Protein AF-A0A7C6FBE6-F1 (afdb_monomer)

Foldseek 3Di:
DPPDLVVLLVVLLVCLCCLLPVDPVCVVVVHDQPQLVVLVVLLVCVLVVNDDDDDDDPRCPDLVVVVSVVSPCLSVPDPDSSVVLSVLLSVLSSLQSSLDVVPHPPVVSVVVCPPVVNSCCSNHVSSVSVVVSVVSVVVVVVVVVVVVVVVVVVVD

Secondary structure (DSSP, 8-state):
----HHHHHHHHHHHHHIIIIIS-HHHHHSS--HHHHHHHHHHHHHHTT--PPPP-GGGGGSHHHHHHHHHHHHHHH-S-HHHHHHHHHHHHHHHHHHHHHHHS-HHHHHHHHTSHHHHHHHHT-HHHHHHHHHHHHHHHHHHHHHHHHHHHHTT-

pLDDT: mean 86.83, std 9.05, range [46.88, 96.94]

Radius of gyration: 18.69 Å; Cα contacts (8 Å, |Δi|>4): 103; chains: 1; bounding box: 47×42×45 Å

Structure (mmCIF, N/CA/C/O backbone):
data_AF-A0A7C6FBE6-F1
#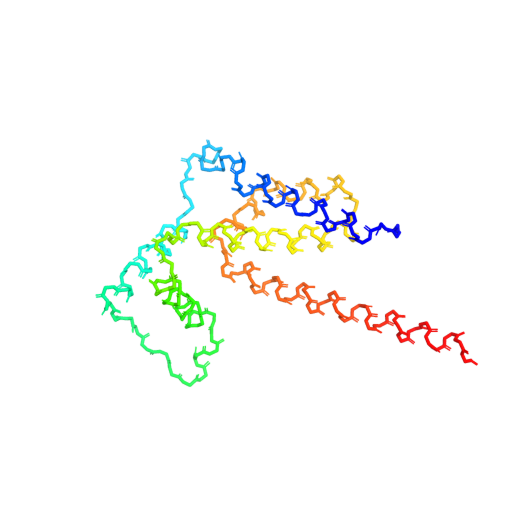
_entry.id   AF-A0A7C6FBE6-F1
#
loop_
_atom_site.group_PDB
_atom_site.id
_atom_site.type_symbol
_atom_site.label_atom_id
_atom_site.label_alt_id
_atom_site.label_comp_id
_atom_site.label_asym_id
_atom_site.label_entity_id
_atom_site.label_seq_id
_atom_site.pdbx_PDB_ins_code
_atom_site.Cartn_x
_atom_site.Cartn_y
_atom_site.Cartn_z
_atom_site.occupancy
_atom_site.B_iso_or_equiv
_atom_site.auth_seq_id
_atom_site.auth_comp_id
_atom_site.auth_asym_id
_atom_site.auth_atom_id
_atom_site.pdbx_PDB_model_num
ATOM 1 N N . MET A 1 1 ? -16.408 -0.628 20.959 1.00 48.91 1 MET A N 1
ATOM 2 C CA . MET A 1 1 ? -17.111 0.423 20.190 1.00 48.91 1 MET A CA 1
ATOM 3 C C . MET A 1 1 ? -17.410 -0.162 18.818 1.00 48.91 1 MET A C 1
ATOM 5 O O . MET A 1 1 ? -16.488 -0.298 18.026 1.00 48.91 1 MET A O 1
ATOM 9 N N . VAL A 1 2 ? -18.643 -0.616 18.572 1.00 46.88 2 VAL A N 1
ATOM 10 C CA . VAL A 1 2 ? -19.040 -1.186 17.272 1.00 46.88 2 VAL A CA 1
ATOM 11 C C . VAL A 1 2 ? -19.162 -0.025 16.284 1.00 46.88 2 VAL A C 1
ATOM 13 O O . VAL A 1 2 ? -20.224 0.563 16.111 1.00 46.88 2 VAL A O 1
ATOM 16 N N . LYS A 1 3 ? -18.020 0.403 15.739 1.00 58.97 3 LYS A N 1
ATOM 17 C CA . LYS A 1 3 ? -17.953 1.438 14.709 1.00 58.97 3 LYS A CA 1
ATOM 18 C C . LYS A 1 3 ? -18.505 0.841 13.422 1.00 58.97 3 LYS A C 1
ATOM 20 O O . LYS A 1 3 ? -18.027 -0.204 12.989 1.00 58.97 3 LYS A O 1
ATOM 25 N N . ASN A 1 4 ? -19.493 1.512 12.839 1.00 83.56 4 ASN A N 1
ATOM 26 C CA . ASN A 1 4 ? -20.059 1.195 11.534 1.00 83.56 4 ASN A CA 1
ATOM 27 C C . ASN A 1 4 ? -18.936 0.806 10.550 1.00 83.56 4 ASN A C 1
ATOM 29 O O . ASN A 1 4 ? -18.060 1.616 10.248 1.00 83.56 4 ASN A O 1
ATOM 33 N N . ILE A 1 5 ? -18.942 -0.455 10.109 1.00 84.56 5 ILE A N 1
ATOM 34 C CA . ILE A 1 5 ? -17.868 -1.053 9.306 1.00 84.56 5 ILE A CA 1
ATOM 35 C C . ILE A 1 5 ? -17.651 -0.252 8.017 1.00 84.56 5 ILE A C 1
ATOM 37 O O . ILE A 1 5 ? -16.513 0.059 7.668 1.00 84.56 5 ILE A O 1
ATOM 41 N N . TYR A 1 6 ? -18.738 0.169 7.368 1.00 88.31 6 TYR A N 1
ATOM 42 C CA . TYR A 1 6 ? -18.687 0.986 6.157 1.00 88.31 6 TYR A CA 1
ATOM 43 C C . TYR A 1 6 ? -18.050 2.352 6.409 1.00 88.31 6 TYR A C 1
ATOM 45 O O . TYR A 1 6 ? -17.243 2.815 5.607 1.00 88.31 6 TYR A O 1
ATOM 53 N N . LEU A 1 7 ? -18.356 2.974 7.552 1.00 89.00 7 LEU A N 1
ATOM 54 C CA . LEU A 1 7 ? -17.743 4.243 7.937 1.00 89.00 7 LEU A CA 1
ATOM 55 C C . LEU A 1 7 ? -16.234 4.084 8.165 1.00 89.00 7 LEU A C 1
ATOM 57 O O . LEU A 1 7 ? -15.466 4.943 7.744 1.00 89.00 7 LEU A O 1
ATOM 61 N N . ASN A 1 8 ? -15.791 2.982 8.779 1.00 89.06 8 ASN A N 1
ATOM 62 C CA . ASN A 1 8 ? -14.361 2.718 8.964 1.00 89.06 8 ASN A CA 1
ATOM 63 C C . ASN A 1 8 ? -13.636 2.558 7.627 1.00 89.06 8 ASN A C 1
ATOM 65 O O . ASN A 1 8 ? -12.559 3.129 7.457 1.00 89.06 8 ASN A O 1
ATOM 69 N N . TYR A 1 9 ? -14.220 1.822 6.676 1.00 92.12 9 TYR A N 1
ATOM 70 C CA . TYR A 1 9 ? -13.643 1.690 5.338 1.00 92.12 9 TYR A CA 1
ATOM 71 C C . TYR A 1 9 ? -13.607 3.027 4.601 1.00 92.12 9 TYR A C 1
ATOM 73 O O . TYR A 1 9 ? -12.576 3.363 4.028 1.00 92.12 9 TYR A O 1
ATOM 81 N N . LEU A 1 10 ? -14.668 3.834 4.687 1.00 92.94 10 LEU A N 1
ATOM 82 C CA . LEU A 1 10 ? -14.690 5.166 4.082 1.00 92.94 10 LEU A CA 1
ATOM 83 C C . LEU A 1 10 ? -13.607 6.082 4.671 1.00 92.94 10 LEU A C 1
ATOM 85 O O . LEU A 1 10 ? -12.871 6.719 3.923 1.00 92.94 10 LEU A O 1
ATOM 89 N N . ILE A 1 11 ? -13.467 6.119 6.001 1.00 91.62 11 ILE A N 1
ATOM 90 C CA . ILE A 1 11 ? -12.418 6.905 6.669 1.00 91.62 11 ILE A CA 1
ATOM 91 C C . ILE A 1 11 ? -11.032 6.414 6.243 1.00 91.62 11 ILE A C 1
ATOM 93 O O . ILE A 1 11 ? -10.163 7.230 5.953 1.00 91.62 11 ILE A O 1
ATOM 97 N N . SER A 1 12 ? -10.831 5.098 6.172 1.00 94.06 12 SER A N 1
ATOM 98 C CA . SER A 1 12 ? -9.547 4.509 5.771 1.00 94.06 12 SER A CA 1
ATOM 99 C C . SER A 1 12 ? -9.200 4.836 4.323 1.00 94.06 12 SER A C 1
ATOM 101 O O . SER A 1 12 ? -8.049 5.139 4.026 1.00 94.06 12 SER A O 1
ATOM 103 N N . PHE A 1 13 ? -10.197 4.830 3.436 1.00 95.75 13 PHE A N 1
ATOM 104 C CA . PHE A 1 13 ? -10.046 5.204 2.033 1.00 95.75 13 PHE A CA 1
ATOM 105 C C . PHE A 1 13 ? -9.644 6.674 1.889 1.00 95.75 13 PHE A C 1
ATOM 107 O O . PHE A 1 13 ? -8.643 6.979 1.245 1.00 95.75 13 PHE A O 1
ATOM 114 N N . ILE A 1 14 ? -10.385 7.582 2.536 1.00 95.25 14 ILE A N 1
ATOM 115 C CA . ILE A 1 14 ? -10.089 9.022 2.511 1.00 95.25 14 ILE A CA 1
ATOM 116 C C . ILE A 1 14 ? -8.704 9.290 3.104 1.00 95.25 14 ILE A C 1
ATOM 118 O O . ILE A 1 14 ? -7.932 10.059 2.537 1.00 95.25 14 ILE A O 1
ATOM 122 N N . PHE A 1 15 ? -8.371 8.637 4.221 1.00 94.75 15 PHE A N 1
ATOM 123 C CA . PHE A 1 15 ? -7.063 8.780 4.845 1.00 94.75 15 PHE A CA 1
ATOM 124 C C . PHE A 1 15 ? -5.948 8.330 3.905 1.00 94.75 15 PHE A C 1
ATOM 126 O O . PHE A 1 15 ? -5.007 9.086 3.706 1.00 94.75 15 PHE A O 1
ATOM 133 N N . ALA A 1 16 ? -6.051 7.141 3.306 1.00 96.25 16 ALA A N 1
ATOM 134 C CA . ALA A 1 16 ? -5.035 6.629 2.390 1.00 96.25 16 ALA A CA 1
ATOM 135 C C . ALA A 1 16 ? -4.864 7.531 1.159 1.00 96.25 16 ALA A C 1
ATOM 137 O O . ALA A 1 16 ? -3.738 7.767 0.728 1.00 96.25 16 ALA A O 1
ATOM 138 N N . LEU A 1 17 ? -5.962 8.091 0.639 1.00 96.12 17 LEU A N 1
ATOM 139 C CA . LEU A 1 17 ? -5.928 9.016 -0.494 1.00 96.12 17 LEU A CA 1
ATOM 140 C C . LEU A 1 17 ? -5.168 10.294 -0.133 1.00 96.12 17 LEU A C 1
ATOM 142 O O . LEU A 1 17 ? -4.253 10.691 -0.850 1.00 96.12 17 LEU A O 1
ATOM 146 N N . ILE A 1 18 ? -5.512 10.914 1.000 1.00 95.38 18 ILE A N 1
ATOM 147 C CA . ILE A 1 18 ? -4.828 12.120 1.481 1.00 95.38 18 ILE A CA 1
ATOM 148 C C . ILE A 1 18 ? -3.359 11.810 1.770 1.00 95.38 18 ILE A C 1
ATOM 150 O O . ILE A 1 18 ? -2.472 12.537 1.330 1.00 95.38 18 ILE A O 1
ATOM 154 N N . PHE A 1 19 ? -3.102 10.720 2.487 1.00 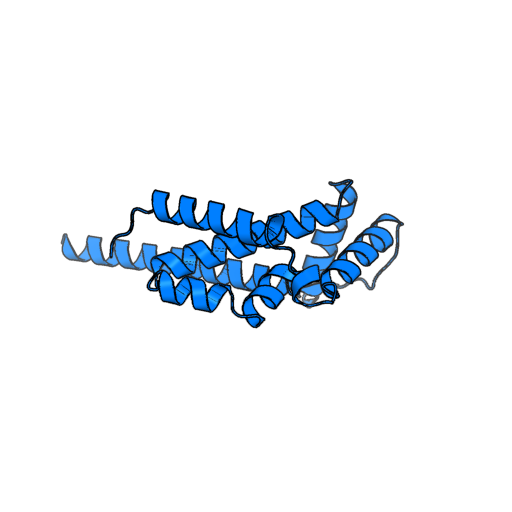95.12 19 PHE A N 1
ATOM 155 C CA . PHE A 1 19 ? -1.770 10.336 2.918 1.00 95.12 19 PHE A CA 1
ATOM 156 C C . PHE A 1 19 ? -0.838 10.120 1.729 1.00 95.12 19 PHE A C 1
ATOM 158 O O . PHE A 1 19 ? 0.252 10.668 1.732 1.00 95.12 19 PHE A O 1
ATOM 165 N N . VAL A 1 20 ? -1.249 9.367 0.709 1.00 94.56 20 VAL A N 1
ATOM 166 C CA . VAL A 1 20 ? -0.358 9.021 -0.409 1.00 94.56 20 VAL A CA 1
ATOM 167 C C . VAL A 1 20 ? -0.270 10.133 -1.455 1.00 94.56 20 VAL A C 1
ATOM 169 O O . VAL A 1 20 ? 0.827 10.442 -1.907 1.00 94.56 20 VAL A O 1
ATOM 172 N N . TYR A 1 21 ? -1.397 10.749 -1.829 1.00 94.38 21 TYR A N 1
ATOM 173 C CA . TYR A 1 21 ? -1.450 11.638 -3.000 1.00 94.38 21 TYR A CA 1
ATOM 174 C C . TYR A 1 21 ? -1.478 13.131 -2.668 1.00 94.38 21 TYR A C 1
ATOM 176 O O . TYR A 1 21 ? -1.145 13.950 -3.521 1.00 94.38 21 TYR A O 1
ATOM 184 N N . VAL A 1 22 ? -1.905 13.516 -1.461 1.00 94.81 22 VAL A N 1
ATOM 185 C CA . VAL A 1 22 ? -2.058 14.939 -1.098 1.00 94.81 22 VAL A CA 1
ATOM 186 C C . VAL A 1 22 ? -0.871 15.440 -0.284 1.00 94.81 22 VAL A C 1
ATOM 188 O O . VAL A 1 22 ? -0.477 16.596 -0.434 1.00 94.81 22 VAL A O 1
ATOM 191 N N . ILE A 1 23 ? -0.295 14.603 0.581 1.00 93.25 23 ILE A N 1
ATOM 192 C CA . ILE A 1 23 ? 0.826 15.010 1.430 1.00 93.25 23 ILE A CA 1
ATOM 193 C C . ILE A 1 23 ? 2.145 14.882 0.652 1.00 93.25 23 ILE A C 1
ATOM 195 O O . ILE A 1 23 ? 2.523 13.775 0.268 1.00 93.25 23 ILE A O 1
ATOM 199 N N . PRO A 1 24 ? 2.897 15.982 0.453 1.00 92.31 24 PRO A N 1
ATOM 200 C CA . PRO A 1 24 ? 4.153 15.953 -0.286 1.00 92.31 24 PRO A CA 1
ATOM 201 C C . PRO A 1 24 ? 5.293 15.463 0.615 1.00 92.31 24 PRO A C 1
ATOM 203 O O . PRO A 1 24 ? 6.142 16.247 1.039 1.00 92.31 24 PRO A O 1
ATOM 206 N N . TRP A 1 25 ? 5.321 14.166 0.926 1.00 90.81 25 TRP A N 1
ATOM 207 C CA . TRP A 1 25 ? 6.301 13.594 1.857 1.00 90.81 25 TRP A CA 1
ATOM 208 C C . TRP A 1 25 ? 7.748 13.912 1.489 1.00 90.81 25 TRP A C 1
ATOM 210 O O . TRP A 1 25 ? 8.509 14.320 2.355 1.00 90.81 25 TRP A O 1
ATOM 220 N N . VAL A 1 26 ? 8.104 13.829 0.206 1.00 87.00 26 VAL A N 1
ATOM 221 C CA . VAL A 1 26 ? 9.451 14.175 -0.281 1.00 87.00 26 VAL A CA 1
ATOM 222 C C . VAL A 1 26 ? 9.827 15.615 0.089 1.00 87.00 26 VAL A C 1
ATOM 224 O O . VAL A 1 26 ? 10.934 15.874 0.547 1.00 87.00 26 VAL A O 1
ATOM 227 N N . GLY A 1 27 ? 8.887 16.559 -0.025 1.00 87.12 27 GLY A N 1
ATOM 228 C CA . GLY A 1 27 ? 9.116 17.952 0.365 1.00 87.12 27 GLY A CA 1
ATOM 229 C C . GLY A 1 27 ? 9.222 18.158 1.880 1.00 87.12 27 GLY A C 1
ATOM 230 O O . GLY A 1 27 ? 9.890 19.088 2.319 1.00 87.12 27 GLY A O 1
AT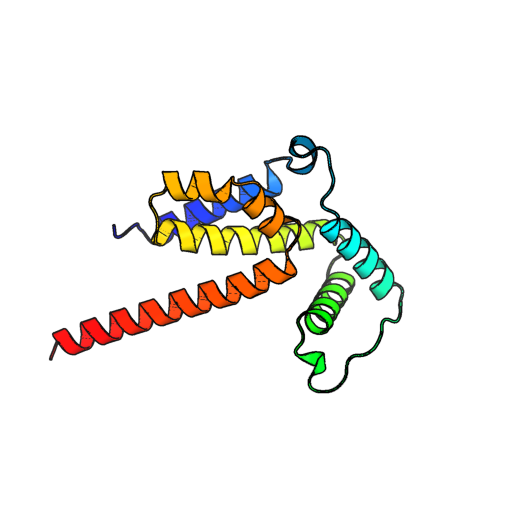OM 231 N N . LEU A 1 28 ? 8.580 17.298 2.679 1.00 88.88 28 LEU A N 1
ATOM 232 C CA . LEU A 1 28 ? 8.627 17.356 4.144 1.00 88.88 28 LEU A CA 1
ATOM 233 C C . LEU A 1 28 ? 9.895 16.718 4.722 1.00 88.88 28 LEU A C 1
ATOM 235 O O . LEU A 1 28 ? 10.444 17.239 5.690 1.00 88.88 28 LEU A O 1
ATOM 239 N N . PHE A 1 29 ? 10.346 15.605 4.144 1.00 86.38 29 PHE A N 1
ATOM 240 C CA . PHE A 1 29 ? 11.552 14.894 4.573 1.00 86.38 29 PHE A CA 1
ATOM 241 C C . PHE A 1 29 ? 12.827 15.444 3.923 1.00 86.38 29 PHE A C 1
ATOM 243 O O . PHE A 1 29 ? 13.914 15.226 4.447 1.00 86.38 29 PHE A O 1
ATOM 250 N N . GLY A 1 30 ? 12.698 16.194 2.825 1.00 83.00 30 GLY A N 1
ATOM 251 C CA . GLY A 1 30 ? 13.827 16.779 2.100 1.00 83.00 30 GLY A CA 1
ATOM 252 C C . GLY A 1 30 ? 14.614 15.774 1.255 1.00 83.00 30 GLY A C 1
ATOM 253 O O . GLY A 1 30 ? 15.610 16.158 0.648 1.00 83.00 30 GLY A O 1
ATOM 254 N N . GLU A 1 31 ? 14.169 14.518 1.195 1.00 84.00 31 GLU A N 1
ATOM 255 C CA . GLU A 1 31 ? 14.821 13.420 0.482 1.00 84.00 31 GLU A CA 1
ATOM 256 C C . GLU A 1 31 ? 13.774 12.566 -0.249 1.00 84.00 31 GLU A C 1
ATOM 258 O O . GLU A 1 31 ? 12.630 12.423 0.197 1.00 84.00 31 GLU A O 1
ATOM 263 N N . GLU A 1 32 ? 14.157 12.018 -1.404 1.00 84.12 32 GLU A N 1
ATOM 264 C CA . GLU A 1 32 ? 13.341 11.034 -2.116 1.00 84.12 32 GLU A CA 1
ATOM 265 C C . GLU A 1 32 ? 13.460 9.657 -1.457 1.00 84.12 32 GLU A C 1
ATOM 267 O O . GLU A 1 32 ? 14.515 9.280 -0.955 1.00 84.12 32 GLU A O 1
ATOM 272 N N . PHE A 1 33 ? 12.385 8.869 -1.501 1.00 86.88 33 PHE A N 1
ATOM 273 C CA . PHE A 1 33 ? 12.404 7.497 -0.999 1.00 86.88 33 PHE A CA 1
ATOM 274 C C . PHE A 1 33 ? 13.278 6.617 -1.901 1.00 86.88 33 PHE A C 1
ATOM 276 O O . PHE A 1 33 ? 12.874 6.270 -3.017 1.00 86.88 33 PHE A O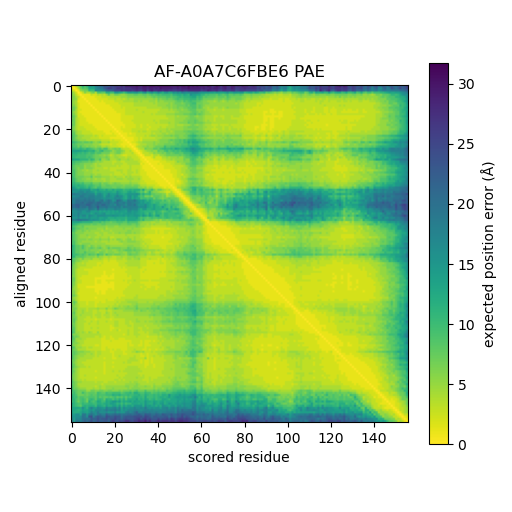 1
ATOM 283 N N . HIS A 1 34 ? 14.463 6.245 -1.413 1.00 85.69 34 HIS A N 1
ATOM 284 C CA . HIS A 1 34 ? 15.475 5.514 -2.180 1.00 85.69 34 HIS A CA 1
ATOM 285 C C . HIS A 1 34 ? 14.944 4.212 -2.782 1.00 85.69 34 HIS A C 1
ATOM 287 O O . HIS A 1 34 ? 15.206 3.917 -3.948 1.00 85.69 34 HIS A O 1
ATOM 293 N N . ASP A 1 35 ? 14.149 3.460 -2.021 1.00 84.25 35 ASP A N 1
ATOM 294 C CA . ASP A 1 35 ? 13.587 2.194 -2.492 1.00 84.25 35 ASP A CA 1
ATOM 295 C C . ASP A 1 35 ? 12.610 2.377 -3.661 1.00 84.25 35 ASP A C 1
ATOM 297 O O . ASP A 1 35 ? 12.612 1.553 -4.574 1.00 84.25 35 ASP A O 1
ATOM 301 N N . ILE A 1 36 ? 11.844 3.476 -3.709 1.00 86.19 36 ILE A N 1
ATOM 302 C CA . ILE A 1 36 ? 10.974 3.770 -4.859 1.00 86.19 36 ILE A CA 1
ATOM 303 C C . ILE A 1 36 ? 11.824 3.963 -6.114 1.00 86.19 36 ILE A C 1
ATOM 305 O O . ILE A 1 36 ? 11.519 3.377 -7.150 1.00 86.19 36 ILE A O 1
ATOM 309 N N . HIS A 1 37 ? 12.894 4.756 -6.025 1.00 87.31 37 HIS A N 1
ATOM 310 C CA . HIS A 1 37 ? 13.787 4.991 -7.160 1.00 87.31 37 HIS A CA 1
ATOM 311 C C . HIS A 1 37 ? 14.438 3.687 -7.633 1.00 87.31 37 HIS A C 1
ATOM 313 O O . HIS A 1 37 ? 14.370 3.353 -8.813 1.00 87.31 37 HIS A O 1
ATOM 319 N N . ASN A 1 38 ? 14.939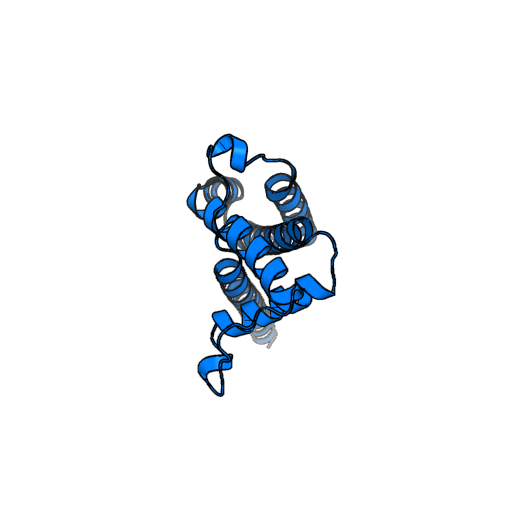 2.884 -6.691 1.00 89.12 38 ASN A N 1
ATOM 320 C CA . ASN A 1 38 ? 15.506 1.569 -6.980 1.00 89.12 38 ASN A CA 1
ATOM 321 C C . ASN A 1 38 ? 14.500 0.647 -7.684 1.00 89.12 38 ASN A C 1
ATOM 323 O O . ASN A 1 38 ? 14.879 -0.103 -8.582 1.00 89.12 38 ASN A O 1
ATOM 327 N N . TYR A 1 39 ? 13.220 0.673 -7.297 1.00 88.88 39 TYR A N 1
ATOM 328 C CA . TYR A 1 39 ? 12.188 -0.121 -7.966 1.00 88.88 39 TYR A CA 1
ATOM 329 C C . TYR A 1 39 ? 11.906 0.377 -9.378 1.00 88.88 39 TYR A C 1
ATOM 331 O O . TYR A 1 39 ? 11.798 -0.449 -10.280 1.00 88.88 39 TYR A O 1
ATOM 339 N N . LEU A 1 40 ? 11.827 1.691 -9.588 1.00 90.38 40 LEU A N 1
ATOM 340 C CA . LEU A 1 40 ? 11.630 2.268 -10.919 1.00 90.38 40 LEU A CA 1
ATOM 341 C C . LEU A 1 40 ? 12.780 1.893 -11.861 1.00 90.38 40 LEU A C 1
ATOM 343 O O . LEU A 1 40 ? 12.529 1.359 -12.942 1.00 90.38 40 LEU A O 1
ATOM 347 N N . ASP A 1 41 ? 14.024 2.079 -11.420 1.00 90.44 41 ASP A N 1
ATOM 348 C CA . ASP A 1 41 ? 15.216 1.725 -12.198 1.00 90.44 41 ASP A CA 1
ATOM 349 C C . ASP A 1 41 ? 15.261 0.229 -12.507 1.00 90.44 41 ASP A C 1
ATOM 351 O O . ASP A 1 41 ? 15.578 -0.187 -13.623 1.00 90.44 41 ASP A O 1
ATOM 355 N N . ARG A 1 42 ? 14.893 -0.601 -11.527 1.00 89.12 42 ARG A N 1
ATOM 356 C CA . ARG A 1 42 ? 14.861 -2.052 -11.690 1.00 89.12 42 ARG A CA 1
ATOM 357 C C . ARG A 1 42 ? 13.757 -2.507 -12.641 1.00 89.12 42 ARG A C 1
ATOM 359 O O . ARG A 1 42 ? 13.994 -3.429 -13.416 1.00 89.12 42 ARG A O 1
ATOM 366 N N . ILE A 1 43 ? 12.584 -1.870 -12.625 1.00 89.19 43 ILE A N 1
ATOM 367 C CA . ILE A 1 43 ? 11.512 -2.143 -13.594 1.00 89.19 43 ILE A CA 1
ATOM 368 C C . ILE A 1 43 ? 12.000 -1.823 -15.008 1.00 89.19 43 ILE A C 1
ATOM 370 O O . ILE A 1 43 ? 11.862 -2.667 -15.891 1.00 89.19 43 ILE A O 1
ATOM 374 N N . VAL A 1 44 ? 12.619 -0.654 -15.215 1.00 89.62 44 VAL A N 1
ATOM 375 C CA . VAL A 1 44 ? 13.188 -0.263 -16.517 1.00 89.62 44 VAL A CA 1
ATOM 376 C C . VAL A 1 44 ? 14.238 -1.278 -16.971 1.00 89.62 44 VAL A C 1
ATOM 378 O O . VAL A 1 44 ? 14.139 -1.817 -18.071 1.00 89.62 44 VAL A O 1
ATOM 381 N N . TYR A 1 45 ? 15.187 -1.616 -16.095 1.00 89.06 45 TYR A N 1
ATOM 382 C CA . TYR A 1 45 ? 16.235 -2.594 -16.386 1.00 89.06 45 TYR A CA 1
ATOM 383 C C . TYR A 1 45 ? 15.674 -3.966 -16.791 1.00 89.06 45 TYR A C 1
ATOM 385 O O . TYR A 1 45 ? 16.132 -4.562 -17.766 1.00 89.06 45 TYR A O 1
ATOM 393 N N . LEU A 1 46 ? 14.678 -4.474 -16.061 1.00 86.00 46 LEU A N 1
ATOM 394 C CA . LEU A 1 46 ? 14.056 -5.770 -16.344 1.00 86.00 46 LEU A CA 1
ATOM 395 C C . LEU A 1 46 ? 13.219 -5.738 -17.632 1.00 86.00 46 LEU A C 1
ATOM 397 O O . LEU A 1 46 ? 13.224 -6.718 -18.381 1.00 86.00 46 LEU A O 1
ATOM 401 N N . ASN A 1 47 ? 12.546 -4.621 -17.923 1.00 86.12 47 ASN A N 1
ATOM 402 C CA . ASN A 1 47 ? 11.776 -4.448 -19.156 1.00 86.12 47 ASN A CA 1
ATOM 403 C C . ASN A 1 47 ? 12.689 -4.398 -20.398 1.00 86.12 47 ASN A C 1
ATOM 405 O O . ASN A 1 47 ? 12.391 -5.016 -21.423 1.00 86.12 47 ASN A O 1
ATOM 409 N N . ASP A 1 48 ? 13.875 -3.797 -20.267 1.00 87.38 48 ASP A N 1
ATOM 410 C CA . ASP A 1 48 ? 14.920 -3.744 -21.302 1.00 87.38 48 ASP A CA 1
ATOM 411 C C . ASP A 1 48 ? 15.688 -5.073 -21.480 1.00 87.38 48 ASP A C 1
ATOM 413 O O . ASP A 1 48 ? 16.784 -5.117 -22.046 1.00 87.38 48 ASP A O 1
ATOM 417 N N . ARG A 1 49 ? 15.099 -6.195 -21.041 1.00 82.12 49 ARG A N 1
ATOM 418 C CA . ARG A 1 49 ? 15.675 -7.553 -21.077 1.00 82.12 49 ARG A CA 1
ATOM 419 C C . ARG A 1 49 ? 16.935 -7.714 -20.224 1.00 82.12 49 ARG A C 1
ATOM 421 O O . ARG A 1 49 ? 17.745 -8.609 -20.483 1.00 82.12 49 ARG A O 1
ATOM 428 N N . GLY A 1 50 ? 17.099 -6.878 -19.202 1.00 80.50 50 GLY A N 1
ATOM 429 C CA . GLY A 1 50 ? 18.115 -7.063 -18.177 1.00 80.50 50 GLY A CA 1
ATOM 430 C C . GLY A 1 50 ? 17.955 -8.415 -17.481 1.00 80.50 50 GLY A C 1
ATOM 431 O O . GLY A 1 50 ? 16.852 -8.841 -17.140 1.00 80.50 50 GLY A O 1
ATOM 432 N N . THR A 1 51 ? 19.066 -9.119 -17.274 1.00 77.94 51 THR A N 1
ATOM 433 C CA . THR A 1 51 ? 19.068 -10.438 -16.635 1.00 77.94 51 THR A CA 1
ATOM 434 C C . THR A 1 51 ? 19.598 -10.335 -15.214 1.00 77.94 51 THR A C 1
ATOM 436 O O . THR A 1 51 ? 20.780 -10.072 -14.999 1.00 77.94 51 THR A O 1
ATOM 439 N N . GLU A 1 52 ? 18.743 -10.606 -14.235 1.00 80.81 52 GLU A N 1
ATOM 440 C CA . GLU A 1 52 ? 19.161 -10.822 -12.848 1.00 80.81 52 GLU A CA 1
ATOM 441 C C . GLU A 1 52 ? 19.359 -12.309 -12.552 1.00 80.81 52 GLU A C 1
ATOM 443 O O . GLU A 1 52 ? 18.828 -13.162 -13.265 1.00 80.81 52 GLU A O 1
ATOM 448 N N . ARG A 1 53 ? 20.065 -12.627 -11.456 1.00 76.75 53 ARG A N 1
ATOM 449 C CA . ARG A 1 53 ? 20.223 -14.013 -10.990 1.00 76.75 53 ARG A CA 1
ATOM 450 C C . ARG A 1 53 ? 18.870 -14.719 -10.915 1.00 76.75 53 ARG A C 1
ATOM 452 O O . ARG A 1 53 ? 17.910 -14.207 -10.337 1.00 76.75 53 ARG A O 1
ATOM 459 N N . GLU A 1 54 ? 18.823 -15.910 -11.489 1.00 71.62 54 GLU A N 1
ATOM 460 C CA . GLU A 1 54 ? 17.677 -16.797 -11.379 1.00 71.62 54 GLU A CA 1
ATOM 461 C C . GLU A 1 54 ? 17.713 -17.512 -10.028 1.00 71.62 54 GLU A C 1
ATOM 463 O O . GLU A 1 54 ? 18.748 -18.030 -9.597 1.00 71.62 54 GLU A O 1
ATOM 468 N N . TYR A 1 55 ? 16.571 -17.524 -9.347 1.00 71.69 55 TYR A N 1
ATOM 469 C CA . TYR A 1 55 ? 16.383 -18.259 -8.105 1.00 71.69 55 TYR A CA 1
ATOM 470 C C . TYR A 1 55 ? 15.591 -19.528 -8.415 1.00 71.69 55 TYR A C 1
ATOM 472 O O . TYR A 1 55 ? 14.521 -19.458 -9.013 1.00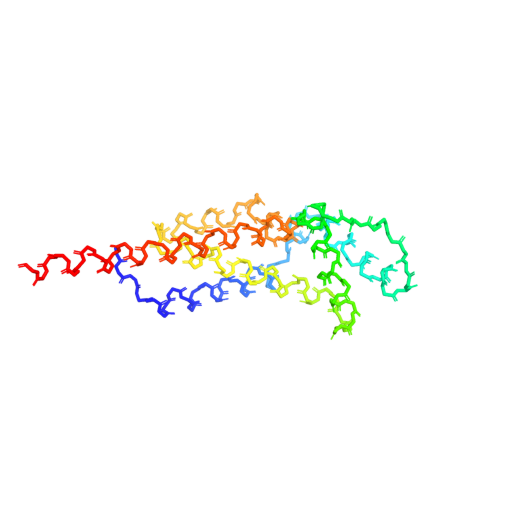 71.69 55 TYR A O 1
ATOM 480 N N . ALA A 1 56 ? 16.107 -20.684 -7.998 1.00 70.75 56 ALA A N 1
ATOM 481 C CA . ALA A 1 56 ? 15.478 -21.982 -8.234 1.00 70.75 56 ALA A CA 1
ATOM 482 C C . ALA A 1 56 ? 15.085 -22.677 -6.919 1.00 70.75 56 ALA A C 1
ATOM 484 O O . ALA A 1 56 ? 15.717 -22.490 -5.874 1.00 70.75 56 ALA A O 1
ATOM 485 N N . GLY A 1 57 ? 14.051 -23.520 -6.980 1.00 72.75 57 GLY A N 1
ATOM 486 C CA . GLY A 1 57 ? 13.608 -24.354 -5.860 1.00 72.75 57 GLY A CA 1
ATOM 487 C C . GLY A 1 57 ? 13.048 -23.548 -4.683 1.00 72.75 57 GLY A C 1
ATOM 488 O O . GLY A 1 57 ? 12.285 -22.606 -4.871 1.00 72.75 57 GLY A O 1
ATOM 489 N N . LEU A 1 58 ? 13.436 -23.911 -3.455 1.00 70.88 58 LEU A N 1
ATOM 490 C CA . LEU A 1 58 ? 12.981 -23.256 -2.216 1.00 70.88 58 LEU A CA 1
ATOM 491 C C . LEU A 1 58 ? 13.302 -21.757 -2.162 1.00 70.88 58 LEU A C 1
ATOM 493 O O . LEU A 1 58 ? 12.594 -21.007 -1.495 1.00 70.88 58 LEU A O 1
ATOM 497 N N . LEU A 1 59 ? 14.337 -21.312 -2.881 1.00 71.19 59 LEU A N 1
ATOM 498 C CA . LEU A 1 59 ? 14.700 -19.900 -2.939 1.00 71.19 59 LEU A CA 1
ATOM 499 C C . LEU A 1 59 ? 13.626 -19.056 -3.627 1.00 71.19 59 LEU A C 1
ATOM 501 O O . LEU A 1 59 ? 13.546 -17.874 -3.325 1.00 71.19 59 LEU A O 1
ATOM 505 N N . TRP A 1 60 ? 12.777 -19.644 -4.480 1.00 67.25 60 TRP A N 1
ATOM 506 C CA . TRP A 1 60 ? 11.693 -18.937 -5.170 1.00 67.25 60 TRP A CA 1
ATOM 507 C C . TRP A 1 60 ? 10.618 -18.397 -4.214 1.00 67.25 60 TRP A C 1
ATOM 509 O O . TRP A 1 60 ? 10.012 -17.368 -4.485 1.00 67.25 60 TRP A O 1
ATOM 519 N N . PHE A 1 61 ? 10.429 -19.040 -3.057 1.00 61.66 61 PHE A N 1
ATOM 520 C CA . PHE A 1 61 ? 9.490 -18.584 -2.025 1.00 61.66 61 PHE A CA 1
ATOM 521 C C . PHE A 1 61 ? 10.027 -17.431 -1.167 1.00 61.66 61 PHE A C 1
ATOM 523 O O . PHE A 1 61 ? 9.331 -16.955 -0.270 1.00 61.66 61 PHE A O 1
ATOM 530 N N . LEU A 1 62 ? 11.264 -16.985 -1.400 1.00 74.50 62 LEU A N 1
ATOM 531 C CA . LEU A 1 62 ? 11.781 -15.800 -0.729 1.00 74.50 62 LEU A CA 1
ATOM 532 C C . LEU A 1 62 ? 11.057 -14.546 -1.239 1.00 74.50 62 LEU A C 1
ATOM 534 O O . LEU A 1 62 ? 10.530 -14.498 -2.349 1.00 74.50 62 LEU A O 1
ATOM 538 N N . SER A 1 63 ? 11.047 -13.498 -0.420 1.00 75.56 63 SER A N 1
ATOM 539 C CA . SER A 1 63 ? 10.386 -12.236 -0.768 1.00 75.56 63 SER A CA 1
ATOM 540 C C . SER A 1 63 ? 11.018 -11.541 -1.979 1.00 75.56 63 SER A C 1
ATOM 542 O O . SER A 1 63 ? 10.362 -10.738 -2.629 1.00 75.56 63 SER A O 1
ATOM 544 N N . GLU A 1 64 ? 12.282 -11.840 -2.288 1.00 81.12 64 GLU A N 1
ATOM 545 C CA . GLU A 1 64 ? 13.043 -11.205 -3.365 1.00 81.12 64 GLU A CA 1
ATOM 546 C C . GLU A 1 64 ? 12.645 -11.711 -4.770 1.00 81.12 64 GLU A C 1
ATOM 548 O O . GLU A 1 64 ? 12.301 -10.870 -5.599 1.00 81.12 64 GLU A O 1
ATOM 553 N N . PRO A 1 65 ? 12.587 -13.028 -5.065 1.00 83.25 65 PRO A N 1
ATOM 554 C CA . PRO A 1 65 ? 12.093 -13.510 -6.361 1.00 83.25 65 PRO A CA 1
ATOM 555 C C . PRO A 1 65 ? 10.638 -13.152 -6.632 1.00 83.25 65 PRO A C 1
ATOM 557 O O . PRO A 1 65 ? 10.319 -12.722 -7.734 1.00 83.25 65 PRO A O 1
ATOM 560 N N . LEU A 1 66 ? 9.761 -13.275 -5.631 1.00 83.56 66 LEU A N 1
ATOM 561 C CA . LEU A 1 66 ? 8.358 -12.902 -5.802 1.00 83.56 66 LEU A CA 1
ATOM 562 C C . LEU A 1 66 ? 8.225 -11.410 -6.128 1.00 83.56 66 LEU A C 1
ATOM 564 O O . LEU A 1 66 ? 7.449 -11.030 -7.000 1.00 83.56 66 LEU A O 1
ATOM 568 N N . TRP A 1 67 ? 9.011 -10.566 -5.453 1.00 89.00 67 TRP A N 1
ATOM 569 C CA . TRP A 1 67 ? 9.045 -9.139 -5.747 1.00 89.00 67 TRP A CA 1
ATOM 570 C C . TRP A 1 67 ? 9.546 -8.861 -7.165 1.00 89.00 67 TRP A C 1
ATOM 572 O O . TRP A 1 67 ? 8.938 -8.060 -7.866 1.00 89.00 67 TRP A O 1
ATOM 582 N N . LYS A 1 68 ? 10.584 -9.565 -7.628 1.00 87.62 68 LYS A N 1
ATOM 583 C CA . LYS A 1 68 ? 11.066 -9.464 -9.013 1.00 87.62 68 LYS A CA 1
ATOM 584 C C . LYS A 1 68 ? 9.957 -9.766 -10.027 1.00 87.62 68 LYS A C 1
ATOM 586 O O . LYS A 1 68 ? 9.773 -8.983 -10.952 1.00 87.62 68 LYS A O 1
ATOM 591 N N . GLU A 1 69 ? 9.197 -10.845 -9.841 1.00 87.50 69 GLU A N 1
ATOM 592 C CA . GLU A 1 69 ? 8.071 -11.182 -10.729 1.00 87.50 69 GLU A CA 1
ATOM 593 C C . GLU A 1 69 ? 6.979 -10.101 -10.713 1.00 87.50 69 GLU A C 1
ATOM 595 O O . GLU A 1 69 ? 6.431 -9.758 -11.759 1.00 87.50 69 GLU A O 1
ATOM 600 N N . ILE A 1 70 ? 6.701 -9.506 -9.547 1.00 88.81 70 ILE A N 1
ATOM 601 C CA . ILE A 1 70 ? 5.783 -8.363 -9.437 1.00 88.81 70 ILE A CA 1
ATOM 602 C C . ILE A 1 70 ? 6.313 -7.168 -10.241 1.00 88.81 70 ILE A C 1
ATOM 604 O O . ILE A 1 70 ? 5.554 -6.576 -11.001 1.00 88.81 70 ILE A O 1
ATOM 608 N N . LEU A 1 71 ? 7.601 -6.827 -10.127 1.00 89.81 71 LEU A N 1
ATOM 609 C CA . LEU A 1 71 ? 8.200 -5.723 -10.887 1.00 89.81 71 LEU A CA 1
ATOM 610 C C . LEU A 1 71 ? 8.166 -5.977 -12.401 1.00 89.81 71 LEU A C 1
ATOM 612 O O . LEU A 1 71 ? 7.846 -5.067 -13.162 1.00 89.81 71 LEU A O 1
ATOM 616 N N . ILE A 1 72 ? 8.434 -7.211 -12.838 1.00 88.75 72 ILE A N 1
ATOM 617 C CA . ILE A 1 72 ? 8.321 -7.615 -14.248 1.00 88.75 72 ILE A CA 1
ATOM 618 C C . ILE A 1 72 ? 6.879 -7.449 -14.733 1.00 88.75 72 ILE A C 1
ATOM 620 O O . ILE A 1 72 ? 6.640 -6.863 -15.788 1.00 88.75 72 ILE A O 1
ATOM 624 N N . PHE A 1 73 ? 5.908 -7.928 -13.952 1.00 89.44 73 PHE A N 1
ATOM 625 C CA . PHE A 1 73 ? 4.495 -7.764 -14.272 1.00 89.44 73 PHE A CA 1
ATOM 626 C C . PHE A 1 73 ? 4.109 -6.285 -14.396 1.00 89.44 73 PHE A C 1
ATOM 628 O O . PHE A 1 73 ? 3.430 -5.918 -15.353 1.00 89.44 73 PHE A O 1
ATOM 635 N N . ILE A 1 74 ? 4.577 -5.431 -13.480 1.00 90.94 74 ILE A N 1
ATOM 636 C CA . ILE A 1 74 ? 4.348 -3.981 -13.544 1.00 90.94 74 ILE A CA 1
ATOM 637 C C . ILE A 1 74 ? 4.944 -3.397 -14.830 1.00 90.94 74 ILE A C 1
ATOM 639 O O . ILE A 1 74 ? 4.250 -2.659 -15.527 1.00 90.94 74 ILE A O 1
ATOM 643 N N . GLY A 1 75 ? 6.182 -3.771 -15.168 1.00 88.69 75 GLY A N 1
ATOM 644 C CA . GLY A 1 75 ? 6.875 -3.313 -16.375 1.00 88.69 75 GLY A CA 1
ATOM 645 C C . GLY A 1 75 ? 6.170 -3.687 -17.681 1.00 88.69 75 GLY A C 1
ATOM 646 O O . GLY A 1 75 ? 6.231 -2.930 -18.645 1.00 88.69 75 GLY A O 1
ATOM 647 N N . TYR A 1 76 ? 5.468 -4.824 -17.713 1.00 88.19 76 TYR A N 1
ATOM 648 C CA . TYR A 1 76 ? 4.686 -5.243 -18.879 1.00 88.19 76 TYR A CA 1
ATOM 649 C C . TYR A 1 76 ? 3.270 -4.666 -18.926 1.00 88.19 76 TYR A C 1
ATOM 651 O O . TYR A 1 76 ? 2.728 -4.478 -20.015 1.00 88.19 76 TYR A O 1
ATOM 659 N N . ALA A 1 77 ? 2.637 -4.456 -17.772 1.00 90.62 77 ALA A N 1
ATOM 660 C CA . ALA A 1 77 ? 1.218 -4.118 -17.700 1.00 90.62 77 ALA A CA 1
ATOM 661 C C . ALA A 1 77 ? 0.935 -2.608 -17.709 1.00 90.62 77 ALA A C 1
ATOM 663 O O . ALA A 1 77 ? -0.184 -2.215 -18.045 1.00 90.62 77 ALA A O 1
ATOM 664 N N . PHE A 1 78 ? 1.905 -1.768 -17.339 1.00 91.56 78 PHE A N 1
ATOM 665 C CA . PHE A 1 78 ? 1.693 -0.334 -17.134 1.00 91.56 78 PHE A CA 1
ATOM 666 C C . PHE A 1 78 ? 2.786 0.507 -17.791 1.00 91.56 78 PHE A C 1
ATOM 668 O O . PHE A 1 78 ? 3.942 0.110 -17.820 1.00 91.56 78 PHE A O 1
ATOM 675 N N . GLU A 1 79 ? 2.423 1.692 -18.282 1.00 87.69 79 GLU A N 1
ATOM 676 C CA . GLU A 1 79 ? 3.379 2.663 -18.839 1.00 87.69 79 GLU A CA 1
ATOM 677 C C . GLU A 1 79 ? 3.962 3.584 -17.753 1.00 87.69 79 GLU A C 1
ATOM 679 O O . GLU A 1 79 ? 5.130 3.960 -17.816 1.00 87.69 79 GLU A O 1
ATOM 684 N N . ASP A 1 80 ? 3.160 3.920 -16.734 1.00 90.25 80 ASP A N 1
ATOM 685 C CA . ASP A 1 80 ? 3.580 4.746 -15.600 1.00 90.25 80 ASP A CA 1
ATOM 686 C C . ASP A 1 80 ? 3.813 3.887 -14.352 1.00 90.25 80 ASP A C 1
ATOM 688 O O . ASP A 1 80 ? 2.905 3.596 -13.568 1.00 90.25 80 ASP A O 1
ATOM 692 N N . TYR A 1 81 ? 5.061 3.462 -14.166 1.00 91.00 81 TYR A N 1
ATOM 693 C CA . TYR A 1 81 ? 5.459 2.618 -13.040 1.00 91.00 81 TYR A CA 1
ATOM 694 C C . TYR A 1 81 ? 5.326 3.333 -11.687 1.00 91.00 81 TYR A C 1
ATOM 696 O O . TYR A 1 81 ? 5.101 2.681 -10.664 1.00 91.00 81 TYR A O 1
ATOM 704 N N . ARG A 1 82 ? 5.464 4.666 -11.659 1.00 89.56 82 ARG A N 1
ATOM 705 C CA . ARG A 1 82 ? 5.422 5.450 -10.419 1.00 89.56 82 ARG A CA 1
ATOM 706 C C . ARG A 1 82 ? 4.016 5.451 -9.841 1.00 89.56 82 ARG A C 1
ATOM 708 O O . ARG A 1 82 ? 3.855 5.191 -8.648 1.00 89.56 82 ARG A O 1
ATOM 715 N N . GLU A 1 83 ? 3.015 5.663 -10.687 1.00 91.12 83 GLU A N 1
ATOM 716 C CA . GLU A 1 83 ? 1.611 5.615 -10.273 1.00 91.12 83 GLU A CA 1
ATOM 717 C C . GLU A 1 83 ? 1.219 4.231 -9.741 1.00 91.12 83 GLU A C 1
ATOM 719 O O . GLU A 1 83 ? 0.501 4.123 -8.746 1.00 91.12 83 GLU A O 1
ATOM 724 N N . VAL A 1 84 ? 1.753 3.151 -10.321 1.00 92.62 84 VAL A N 1
ATOM 725 C CA . VAL A 1 84 ? 1.503 1.788 -9.821 1.00 92.62 84 VAL A CA 1
ATOM 726 C C . VAL A 1 84 ? 2.100 1.579 -8.431 1.00 92.62 84 VAL A C 1
ATOM 728 O O . VAL A 1 84 ? 1.443 1.014 -7.553 1.00 92.62 84 VAL A O 1
ATOM 731 N N . ILE A 1 85 ? 3.323 2.057 -8.197 1.00 91.69 85 ILE A N 1
ATOM 732 C CA . ILE A 1 85 ? 3.960 1.986 -6.878 1.00 91.69 85 ILE A CA 1
ATOM 733 C C . ILE A 1 85 ? 3.147 2.784 -5.845 1.00 91.69 85 ILE A C 1
ATOM 735 O O . ILE A 1 85 ? 2.886 2.278 -4.752 1.00 91.69 85 ILE A O 1
ATOM 739 N N . TYR A 1 86 ? 2.660 3.979 -6.191 1.00 93.00 86 TYR A N 1
ATOM 740 C CA . TYR A 1 86 ? 1.783 4.750 -5.303 1.00 93.00 86 TYR A CA 1
ATOM 741 C C . TYR A 1 86 ? 0.422 4.088 -5.080 1.00 93.00 86 TYR A C 1
ATOM 743 O O . TYR A 1 86 ? -0.093 4.116 -3.959 1.00 93.00 86 TYR A O 1
ATOM 751 N N . ALA A 1 87 ? -0.135 3.406 -6.078 1.00 93.88 87 ALA A N 1
ATOM 752 C CA . ALA A 1 87 ? -1.340 2.602 -5.904 1.00 93.88 87 ALA A CA 1
ATOM 753 C C . ALA A 1 87 ? -1.120 1.436 -4.919 1.00 93.88 87 ALA A C 1
ATOM 755 O O . ALA A 1 87 ? -1.997 1.152 -4.096 1.00 93.88 87 ALA A O 1
ATOM 756 N N . LEU A 1 88 ? 0.059 0.802 -4.932 1.00 94.25 88 LEU A N 1
ATOM 757 C CA . LEU A 1 88 ? 0.432 -0.206 -3.932 1.00 94.25 88 LEU A CA 1
ATOM 758 C C . LEU A 1 88 ? 0.542 0.408 -2.530 1.00 94.25 88 LEU A C 1
ATOM 760 O O . LEU A 1 88 ? -0.077 -0.107 -1.595 1.00 94.25 88 LEU A O 1
ATOM 764 N N . SER A 1 89 ? 1.250 1.532 -2.380 1.00 95.06 89 SER A N 1
ATOM 765 C CA . SER A 1 89 ? 1.332 2.278 -1.111 1.00 95.06 89 SER A CA 1
ATOM 766 C C . SER A 1 89 ? -0.043 2.704 -0.594 1.00 95.06 89 SER A C 1
ATOM 768 O O . SER A 1 89 ? -0.306 2.634 0.611 1.00 95.06 89 SER A O 1
ATOM 770 N N . PHE A 1 90 ? -0.958 3.077 -1.489 1.00 96.94 90 PHE A N 1
ATOM 771 C CA . PHE A 1 90 ? -2.348 3.372 -1.152 1.00 96.94 90 PHE A CA 1
ATOM 772 C C . PHE A 1 90 ? -3.063 2.141 -0.588 1.00 96.94 90 PHE A C 1
ATOM 774 O O . PHE A 1 90 ? -3.671 2.228 0.481 1.00 96.94 90 PHE A O 1
ATOM 781 N N . GLY A 1 91 ? -2.953 0.987 -1.253 1.00 96.38 91 GLY A N 1
ATOM 782 C CA . GLY A 1 91 ? -3.545 -0.267 -0.780 1.00 96.38 91 GLY A CA 1
ATOM 783 C C . GLY A 1 91 ? -3.014 -0.683 0.596 1.00 96.38 91 GLY A C 1
ATOM 784 O O . GLY A 1 91 ? -3.793 -1.024 1.488 1.00 96.38 91 GLY A O 1
ATOM 785 N N . ILE A 1 92 ? -1.701 -0.573 0.798 1.00 96.19 92 ILE A N 1
ATOM 786 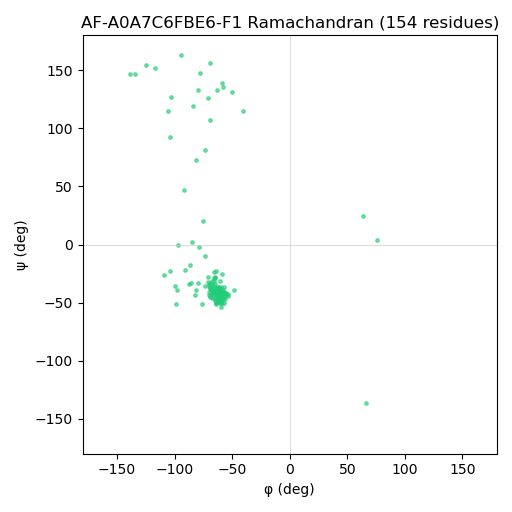C CA . ILE A 1 92 ? -1.032 -0.841 2.078 1.00 96.19 92 ILE A CA 1
ATOM 787 C C . ILE A 1 92 ? -1.576 0.077 3.174 1.00 96.19 92 ILE A C 1
ATOM 789 O O . ILE A 1 92 ? -2.039 -0.397 4.217 1.00 96.19 92 ILE A O 1
ATOM 793 N N . THR A 1 93 ? -1.563 1.388 2.922 1.00 96.12 93 THR A N 1
ATOM 794 C CA . THR A 1 93 ? -2.037 2.401 3.872 1.00 96.12 93 THR A CA 1
ATOM 795 C C . THR A 1 93 ? -3.502 2.155 4.225 1.00 96.12 93 THR A C 1
ATOM 797 O O . THR A 1 93 ? -3.863 2.147 5.401 1.00 96.12 93 THR A O 1
ATOM 800 N N . PHE A 1 94 ? -4.348 1.869 3.232 1.00 96.50 94 PHE A N 1
ATOM 801 C CA . PHE A 1 94 ? -5.759 1.552 3.439 1.00 96.50 94 PHE A CA 1
ATOM 802 C C . PHE A 1 94 ? -5.952 0.351 4.374 1.00 96.50 94 PHE A C 1
ATOM 804 O O . PHE A 1 94 ? -6.701 0.449 5.353 1.00 96.50 94 PHE A O 1
ATOM 811 N N . VAL A 1 95 ? -5.257 -0.764 4.118 1.00 95.31 95 VAL A N 1
ATOM 812 C CA . VAL A 1 95 ? -5.347 -1.972 4.955 1.00 95.31 95 VAL A CA 1
ATOM 813 C C . VAL A 1 95 ? -4.908 -1.659 6.384 1.00 95.31 95 VAL A C 1
ATOM 815 O O . VAL A 1 95 ? -5.655 -1.944 7.323 1.00 95.31 95 VAL A O 1
ATOM 818 N N . TYR A 1 96 ? -3.765 -0.995 6.564 1.00 95.06 96 TYR A N 1
ATOM 819 C CA . TYR A 1 96 ? -3.251 -0.628 7.887 1.00 95.06 96 TYR A CA 1
ATOM 820 C C . TYR A 1 96 ? -4.203 0.274 8.674 1.00 95.06 96 TYR A C 1
ATOM 822 O O . TYR A 1 96 ? -4.495 0.015 9.845 1.00 95.06 96 TYR A O 1
ATOM 830 N N . VAL A 1 97 ? -4.711 1.326 8.038 1.00 94.00 97 VAL A N 1
ATOM 831 C CA . VAL A 1 97 ? -5.628 2.277 8.674 1.00 94.00 97 VAL A CA 1
ATOM 832 C C . VAL A 1 97 ? -6.933 1.576 9.046 1.00 94.00 97 VAL A C 1
ATOM 834 O O . VAL A 1 97 ? -7.410 1.727 10.175 1.00 94.00 97 VAL A O 1
ATOM 837 N N . SER A 1 98 ? -7.471 0.746 8.147 1.00 92.94 98 SER A N 1
ATOM 838 C CA . SER A 1 98 ? -8.700 -0.009 8.406 1.00 92.94 98 SER A CA 1
ATOM 839 C C . SER A 1 98 ? -8.539 -0.974 9.579 1.00 92.94 98 SER A C 1
ATOM 841 O O . SER A 1 98 ? -9.433 -1.079 10.423 1.00 92.94 98 SER A O 1
ATOM 843 N N . PHE A 1 99 ? -7.372 -1.609 9.693 1.00 92.50 99 PHE A N 1
ATOM 844 C CA . PHE A 1 99 ? -7.036 -2.494 10.798 1.00 92.50 99 PHE A CA 1
ATOM 845 C C . PHE A 1 99 ? -6.912 -1.733 12.126 1.00 92.50 99 PHE A C 1
ATOM 847 O O . PHE A 1 99 ? -7.477 -2.159 13.140 1.00 92.50 99 PHE A O 1
ATOM 854 N N . LEU A 1 100 ? -6.216 -0.591 12.132 1.00 92.19 100 LEU A N 1
ATOM 855 C CA . LEU A 1 100 ? -5.965 0.203 13.339 1.00 92.19 100 LEU A CA 1
ATOM 856 C C . LEU A 1 100 ? -7.229 0.881 13.876 1.00 92.19 100 LEU A C 1
ATOM 858 O O . LEU A 1 100 ? -7.479 0.839 15.080 1.00 92.19 100 LEU A O 1
ATOM 862 N N . ILE A 1 101 ? -8.061 1.470 13.013 1.00 90.62 101 ILE A N 1
ATOM 863 C CA . ILE A 1 101 ? -9.271 2.203 13.432 1.00 90.62 101 ILE A CA 1
ATOM 864 C C . ILE A 1 101 ? -10.307 1.284 14.098 1.00 90.62 101 ILE A C 1
ATOM 866 O O . ILE A 1 101 ? -11.072 1.750 14.958 1.00 90.62 101 ILE A O 1
ATOM 870 N N . LYS A 1 102 ? -10.327 -0.005 13.722 1.00 87.62 102 LYS A N 1
ATOM 871 C CA . LYS A 1 102 ? -11.163 -1.042 14.351 1.00 87.62 102 LYS A CA 1
ATOM 872 C C . LYS A 1 102 ? -10.724 -1.353 15.790 1.00 87.62 102 LYS A C 1
ATOM 874 O O . LYS A 1 102 ? -11.571 -1.694 16.612 1.00 87.62 102 LYS A O 1
ATOM 879 N N . ARG A 1 103 ? -9.427 -1.232 16.097 1.00 87.50 103 ARG A N 1
ATOM 880 C CA . ARG A 1 103 ? -8.815 -1.746 17.339 1.00 87.50 103 ARG A CA 1
ATOM 881 C C . ARG A 1 103 ? -8.390 -0.662 18.323 1.00 87.50 103 ARG A C 1
ATOM 883 O O . ARG A 1 103 ? -8.353 -0.907 19.524 1.00 87.50 103 ARG A O 1
ATOM 890 N N . VAL A 1 104 ? -8.095 0.537 17.833 1.00 89.88 104 VAL A N 1
ATOM 891 C CA . VAL A 1 104 ? -7.505 1.623 18.619 1.00 89.88 104 VAL A CA 1
ATOM 892 C C . VAL A 1 104 ? -8.376 2.880 18.532 1.00 89.88 104 VAL A C 1
ATOM 894 O O . VAL A 1 104 ? -9.138 3.093 17.583 1.00 89.88 104 VAL A O 1
ATOM 897 N N . HIS A 1 105 ? -8.290 3.739 19.551 1.00 87.75 105 HIS A N 1
ATOM 898 C CA . HIS A 1 105 ? -8.929 5.051 19.520 1.00 87.75 105 HIS A CA 1
ATOM 899 C C . HIS A 1 105 ? -8.404 5.881 18.337 1.00 87.75 105 HIS A C 1
ATOM 901 O O . HIS A 1 105 ? -7.203 5.898 18.077 1.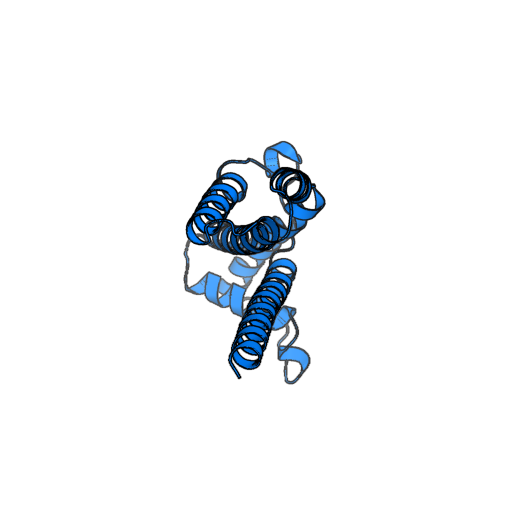00 87.75 105 HIS A O 1
ATOM 907 N N . LEU A 1 106 ? -9.295 6.604 17.646 1.00 85.00 106 LEU A N 1
ATOM 908 C CA . LEU A 1 106 ? -8.972 7.295 16.388 1.00 85.00 106 LEU A CA 1
ATOM 909 C C . LEU A 1 106 ? -7.782 8.254 16.536 1.00 85.00 106 LEU A C 1
ATOM 911 O O . LEU A 1 106 ? -6.890 8.262 15.700 1.00 85.00 106 LEU A O 1
ATOM 915 N N . LEU A 1 107 ? -7.748 9.021 17.627 1.00 88.06 107 LEU A N 1
ATOM 916 C CA . LEU A 1 107 ? -6.681 9.989 17.884 1.00 88.06 107 LEU A CA 1
ATOM 917 C C . LEU A 1 107 ? -5.305 9.321 18.035 1.00 88.06 107 LEU A C 1
ATOM 919 O O . LEU A 1 107 ? -4.321 9.809 17.493 1.00 88.06 107 LEU A O 1
ATOM 923 N N . ILE A 1 108 ? -5.248 8.172 18.713 1.00 91.00 108 ILE A N 1
ATOM 924 C CA . ILE A 1 108 ? -4.007 7.404 18.875 1.00 91.00 108 ILE A CA 1
ATOM 925 C C . ILE A 1 108 ? -3.598 6.794 17.531 1.00 91.00 108 ILE A C 1
ATOM 927 O O . ILE A 1 108 ? -2.423 6.834 17.181 1.00 91.00 108 ILE A O 1
ATOM 931 N N . ALA A 1 109 ? -4.563 6.285 16.757 1.00 90.25 109 ALA A N 1
ATOM 932 C CA . ALA A 1 109 ? -4.301 5.756 15.423 1.00 90.25 109 ALA A CA 1
ATOM 933 C C . ALA A 1 109 ? -3.693 6.827 14.504 1.00 90.25 109 ALA A C 1
ATOM 935 O O . ALA A 1 109 ? -2.702 6.550 13.844 1.00 90.25 109 ALA A O 1
ATOM 936 N N . ILE A 1 110 ? -4.224 8.055 14.508 1.00 89.25 110 ILE A N 1
ATOM 937 C CA . ILE A 1 110 ? -3.682 9.165 13.708 1.00 89.25 110 ILE A CA 1
ATOM 938 C C . ILE A 1 110 ? -2.252 9.505 14.141 1.00 89.25 110 ILE A C 1
ATOM 940 O O . ILE A 1 110 ? -1.371 9.564 13.290 1.00 89.25 110 ILE A O 1
ATOM 944 N N . ILE A 1 111 ? -1.993 9.674 15.444 1.00 92.56 111 ILE A N 1
ATOM 945 C CA . ILE A 1 111 ? -0.635 9.958 15.948 1.00 92.56 111 ILE A CA 1
ATOM 946 C C . ILE A 1 111 ? 0.345 8.862 15.517 1.00 92.56 111 ILE A C 1
ATOM 948 O O . ILE A 1 111 ? 1.463 9.153 15.102 1.00 92.56 111 ILE A O 1
ATOM 952 N N . PHE A 1 112 ? -0.083 7.603 15.597 1.00 93.19 112 PHE A N 1
ATOM 953 C CA . PHE A 1 112 ? 0.730 6.469 15.186 1.00 93.19 112 PHE A CA 1
ATOM 954 C C . PHE A 1 112 ? 0.988 6.457 13.673 1.00 93.19 112 PHE A C 1
ATOM 956 O O . PHE A 1 112 ? 2.126 6.281 13.257 1.00 93.19 112 PHE A O 1
ATOM 963 N N . LEU A 1 113 ? -0.037 6.690 12.850 1.00 92.56 113 LEU A N 1
ATOM 964 C CA . LEU A 1 113 ? 0.060 6.681 11.385 1.00 92.56 113 LEU A CA 1
ATOM 965 C C . LEU A 1 113 ? 0.935 7.812 10.830 1.00 92.56 113 LEU A C 1
ATOM 967 O O . LEU A 1 113 ? 1.584 7.625 9.808 1.00 92.56 113 LEU A O 1
ATOM 971 N N . PHE A 1 114 ? 0.972 8.963 11.502 1.00 92.12 114 PHE A N 1
ATOM 972 C CA . PHE A 1 114 ? 1.845 10.086 11.145 1.00 92.12 114 PHE A CA 1
ATOM 973 C C . PHE A 1 114 ? 3.258 9.977 11.730 1.00 92.12 114 PHE A C 1
ATOM 975 O O . PHE A 1 114 ? 4.076 10.877 11.543 1.00 92.12 114 PHE A O 1
ATOM 982 N N . ASN A 1 115 ? 3.572 8.892 12.439 1.00 92.88 115 ASN A N 1
ATOM 983 C CA . ASN A 1 115 ? 4.934 8.644 12.880 1.00 92.88 115 ASN A CA 1
ATOM 984 C C . ASN A 1 115 ? 5.846 8.466 11.646 1.00 92.88 115 ASN A C 1
ATOM 986 O O . ASN A 1 115 ? 5.491 7.682 10.763 1.00 92.88 115 ASN A O 1
ATOM 990 N N . PRO A 1 116 ? 7.027 9.114 11.589 1.00 89.38 116 PRO A N 1
ATOM 991 C CA . PRO A 1 116 ? 7.972 8.960 10.481 1.00 89.38 116 PRO A CA 1
ATOM 992 C C . PRO A 1 116 ? 8.252 7.501 10.108 1.00 89.38 116 PRO A C 1
ATOM 994 O O . PRO A 1 116 ? 8.281 7.163 8.930 1.00 89.38 116 PRO A O 1
ATOM 997 N N . MET A 1 117 ? 8.352 6.609 11.099 1.00 91.75 117 MET A N 1
ATOM 998 C CA . MET A 1 117 ? 8.561 5.177 10.862 1.00 91.75 117 MET A CA 1
ATOM 999 C C . MET A 1 117 ? 7.448 4.541 10.024 1.00 91.75 117 MET A C 1
ATOM 1001 O O . MET A 1 117 ? 7.721 3.679 9.193 1.00 91.75 117 MET A O 1
ATOM 1005 N N . MET A 1 118 ? 6.198 4.967 10.220 1.00 92.56 118 MET A N 1
ATOM 1006 C CA . MET A 1 118 ? 5.064 4.475 9.437 1.00 92.56 118 MET A CA 1
ATOM 1007 C C . MET A 1 118 ? 5.072 5.045 8.020 1.00 92.56 118 MET A C 1
ATOM 1009 O O . MET A 1 118 ? 4.751 4.324 7.080 1.00 92.56 118 MET A O 1
ATOM 1013 N N . VAL A 1 119 ? 5.497 6.301 7.850 1.00 92.19 119 VAL A N 1
ATOM 1014 C CA . VAL A 1 119 ? 5.669 6.900 6.519 1.00 92.19 119 VAL A CA 1
ATOM 1015 C C . VAL A 1 119 ? 6.718 6.127 5.719 1.00 92.19 119 VAL A C 1
ATOM 1017 O O . VAL A 1 119 ? 6.425 5.697 4.605 1.00 92.19 119 VAL A O 1
ATOM 1020 N N . HIS A 1 120 ? 7.892 5.867 6.303 1.00 91.94 120 HIS A N 1
ATOM 1021 C CA . HIS A 1 120 ? 8.927 5.045 5.667 1.00 91.94 120 HIS A CA 1
ATOM 1022 C C . HIS A 1 120 ? 8.422 3.629 5.363 1.00 91.94 120 HIS A C 1
ATOM 1024 O O . HIS A 1 120 ? 8.668 3.104 4.280 1.00 91.94 120 HIS A O 1
ATOM 1030 N N . LEU A 1 121 ? 7.651 3.015 6.265 1.00 92.88 121 LEU A N 1
ATOM 1031 C CA . LEU A 1 121 ? 7.077 1.693 6.010 1.00 92.88 121 LEU A CA 1
ATOM 1032 C C . LEU A 1 121 ? 6.146 1.688 4.784 1.00 92.88 121 LEU A C 1
ATOM 1034 O O . LEU A 1 121 ? 6.222 0.774 3.967 1.00 92.88 121 LEU A O 1
ATOM 1038 N N . PHE A 1 122 ? 5.271 2.687 4.652 1.00 93.75 122 PHE A N 1
ATOM 1039 C CA . PHE A 1 122 ? 4.265 2.731 3.584 1.00 93.75 122 PHE A CA 1
ATOM 1040 C C . PHE A 1 122 ? 4.809 3.211 2.237 1.00 93.75 122 PHE A C 1
ATOM 1042 O O . PHE A 1 122 ? 4.324 2.765 1.195 1.00 93.75 122 PHE A O 1
ATOM 1049 N N . MET A 1 123 ? 5.786 4.118 2.253 1.00 91.62 123 MET A N 1
ATOM 1050 C CA . MET A 1 123 ? 6.324 4.736 1.040 1.00 91.62 123 MET A CA 1
ATOM 1051 C C . MET A 1 123 ? 7.612 4.065 0.563 1.00 91.62 123 MET A C 1
ATOM 1053 O O . MET A 1 123 ? 7.789 3.878 -0.632 1.00 91.62 123 MET A O 1
ATOM 1057 N N . GLU A 1 124 ? 8.503 3.679 1.473 1.00 90.44 124 GLU A N 1
ATOM 1058 C CA . GLU A 1 124 ? 9.828 3.157 1.125 1.00 90.44 124 GLU A CA 1
ATOM 1059 C C . GLU A 1 124 ? 9.843 1.625 1.168 1.00 90.44 124 GLU A C 1
ATOM 1061 O O . GLU A 1 124 ? 10.161 0.961 0.187 1.00 90.44 124 GLU A O 1
ATOM 1066 N N . GLN A 1 125 ? 9.373 1.031 2.266 1.00 91.94 125 GLN A N 1
ATOM 1067 C CA . GLN A 1 125 ? 9.485 -0.413 2.509 1.00 91.94 125 GLN A CA 1
ATOM 1068 C C . GLN A 1 125 ? 8.269 -1.212 2.014 1.00 91.94 125 GLN A C 1
ATOM 1070 O O . GLN A 1 125 ? 7.759 -2.102 2.705 1.00 91.94 125 GLN A O 1
ATOM 1075 N N . ILE A 1 126 ? 7.825 -0.935 0.786 1.00 91.56 126 ILE A N 1
ATOM 1076 C CA . ILE A 1 126 ? 6.576 -1.453 0.195 1.00 91.56 126 ILE A CA 1
ATOM 1077 C C . ILE A 1 126 ? 6.497 -2.980 0.269 1.00 91.56 126 ILE A C 1
ATOM 1079 O O . ILE A 1 126 ? 5.482 -3.533 0.692 1.00 91.56 126 ILE A O 1
ATOM 1083 N N . ARG A 1 127 ? 7.585 -3.686 -0.055 1.00 90.12 127 ARG A N 1
ATOM 1084 C CA . ARG A 1 127 ? 7.633 -5.156 0.009 1.00 90.12 127 ARG A CA 1
ATOM 1085 C C . ARG A 1 127 ? 7.326 -5.696 1.408 1.00 90.12 127 ARG A C 1
ATOM 1087 O O . ARG A 1 127 ? 6.557 -6.645 1.558 1.00 90.12 127 ARG A O 1
ATOM 1094 N N . ILE A 1 128 ? 7.956 -5.115 2.428 1.00 91.06 128 ILE A N 1
ATOM 1095 C CA . ILE A 1 128 ? 7.777 -5.535 3.823 1.00 91.06 128 ILE A CA 1
ATOM 1096 C C . ILE A 1 128 ? 6.354 -5.197 4.267 1.00 91.06 128 ILE A C 1
ATOM 1098 O O . ILE A 1 128 ? 5.683 -6.021 4.888 1.00 91.06 128 ILE A O 1
ATOM 1102 N N . ALA A 1 129 ? 5.867 -4.019 3.890 1.00 93.50 129 ALA A N 1
ATOM 1103 C CA . ALA A 1 129 ? 4.530 -3.579 4.233 1.00 93.50 129 ALA A CA 1
ATOM 1104 C C . ALA A 1 129 ? 3.435 -4.459 3.601 1.00 93.50 129 ALA A C 1
ATOM 1106 O O . ALA A 1 129 ? 2.474 -4.791 4.291 1.00 93.50 129 ALA A O 1
ATOM 1107 N N . ILE A 1 130 ? 3.607 -4.941 2.362 1.00 92.00 130 ILE A N 1
ATOM 1108 C CA . ILE A 1 130 ? 2.702 -5.932 1.743 1.00 92.00 130 ILE A CA 1
ATOM 1109 C C . ILE A 1 130 ? 2.673 -7.227 2.558 1.00 92.00 130 ILE A C 1
ATOM 1111 O O . ILE A 1 130 ? 1.594 -7.741 2.859 1.00 92.00 130 ILE A O 1
ATOM 1115 N N . ALA A 1 131 ? 3.841 -7.747 2.948 1.00 91.50 131 ALA A N 1
ATOM 1116 C CA . ALA A 1 131 ? 3.912 -8.962 3.757 1.00 91.50 131 ALA A CA 1
ATOM 1117 C C . ALA A 1 131 ? 3.173 -8.786 5.094 1.00 91.50 131 ALA A C 1
ATOM 1119 O O . ALA A 1 131 ? 2.398 -9.656 5.494 1.00 91.50 131 ALA A O 1
ATOM 1120 N N . PHE A 1 132 ? 3.334 -7.634 5.751 1.00 92.31 132 PHE A N 1
ATOM 1121 C CA . PHE A 1 132 ? 2.569 -7.323 6.956 1.00 92.31 132 PHE A CA 1
ATOM 1122 C C . PHE A 1 132 ? 1.072 -7.168 6.689 1.00 92.31 132 PHE A C 1
ATOM 1124 O O . PHE A 1 132 ? 0.280 -7.679 7.475 1.00 92.31 132 PHE A O 1
ATOM 1131 N N . CYS A 1 133 ? 0.654 -6.531 5.594 1.00 94.31 133 CYS A N 1
ATOM 1132 C CA . CYS A 1 133 ? -0.761 -6.434 5.231 1.00 94.31 133 CYS A CA 1
ATOM 1133 C C . CYS A 1 133 ? -1.417 -7.814 5.124 1.00 94.31 133 CYS A C 1
ATOM 1135 O O . CYS A 1 133 ? -2.521 -7.993 5.635 1.00 94.31 133 CYS A O 1
ATOM 1137 N N . LEU A 1 134 ? -0.733 -8.801 4.536 1.00 91.75 134 LEU A N 1
ATOM 1138 C CA . LEU A 1 134 ? -1.234 -10.179 4.477 1.00 91.75 134 LEU A CA 1
ATOM 1139 C C . LEU A 1 134 ? -1.428 -10.777 5.876 1.00 91.75 134 LEU A C 1
ATOM 1141 O O . LEU A 1 134 ? -2.461 -11.389 6.140 1.00 91.75 134 LEU A O 1
ATOM 1145 N N . VAL A 1 135 ? -0.480 -10.550 6.791 1.00 93.31 135 VAL A N 1
ATOM 1146 C CA . VAL A 1 135 ? -0.597 -10.987 8.193 1.00 93.31 135 VAL A CA 1
ATOM 1147 C C . VAL A 1 135 ? -1.766 -10.293 8.896 1.00 93.31 135 VAL A C 1
ATOM 1149 O O . VAL A 1 135 ? -2.530 -10.951 9.599 1.00 93.31 135 VAL A O 1
ATOM 1152 N N . LEU A 1 136 ? -1.944 -8.986 8.692 1.00 92.94 136 LEU A N 1
ATOM 1153 C CA . LEU A 1 136 ? -3.047 -8.226 9.286 1.00 92.94 136 LEU A CA 1
ATOM 1154 C C . LEU A 1 136 ? -4.410 -8.717 8.788 1.00 92.94 136 LEU A C 1
ATOM 1156 O O . LEU A 1 136 ? -5.332 -8.855 9.589 1.00 92.94 136 LEU A O 1
ATOM 1160 N N . ILE A 1 137 ? -4.531 -9.011 7.491 1.00 92.44 137 ILE A N 1
ATOM 1161 C CA . ILE A 1 137 ? -5.750 -9.572 6.896 1.00 92.44 137 ILE A CA 1
ATOM 1162 C C . ILE A 1 137 ? -6.030 -10.968 7.462 1.00 92.44 137 ILE A C 1
ATOM 1164 O O . ILE A 1 137 ? -7.154 -11.239 7.878 1.00 92.44 137 ILE A O 1
ATOM 1168 N N . ALA A 1 138 ? -5.016 -11.837 7.526 1.00 91.56 138 ALA A N 1
ATOM 1169 C CA . ALA A 1 138 ? -5.154 -13.176 8.098 1.00 91.56 138 ALA A CA 1
ATOM 1170 C C . ALA A 1 138 ? -5.592 -13.126 9.569 1.00 91.56 138 ALA A C 1
ATOM 1172 O O . ALA A 1 138 ? -6.466 -13.885 9.987 1.00 91.56 138 ALA A O 1
ATOM 1173 N N . TYR A 1 139 ? -5.029 -12.192 10.340 1.00 92.06 139 TYR A N 1
ATOM 1174 C CA . TYR A 1 139 ? -5.430 -11.968 11.722 1.00 92.06 139 TYR A CA 1
ATOM 1175 C C . TYR A 1 139 ? -6.889 -11.496 11.823 1.00 92.06 139 TYR A C 1
ATOM 1177 O O . TYR A 1 139 ? -7.648 -12.066 12.605 1.00 92.06 139 TYR A O 1
ATOM 1185 N N . ASP A 1 140 ? -7.303 -10.506 11.019 1.00 88.94 140 ASP A N 1
ATOM 1186 C CA . ASP A 1 140 ? -8.685 -9.990 11.014 1.00 88.94 140 ASP A CA 1
ATOM 1187 C C . ASP A 1 140 ? -9.698 -11.109 10.702 1.00 88.94 140 ASP A C 1
ATOM 1189 O O . ASP A 1 140 ? -10.686 -11.253 11.419 1.00 88.94 140 ASP A O 1
ATOM 1193 N N . LE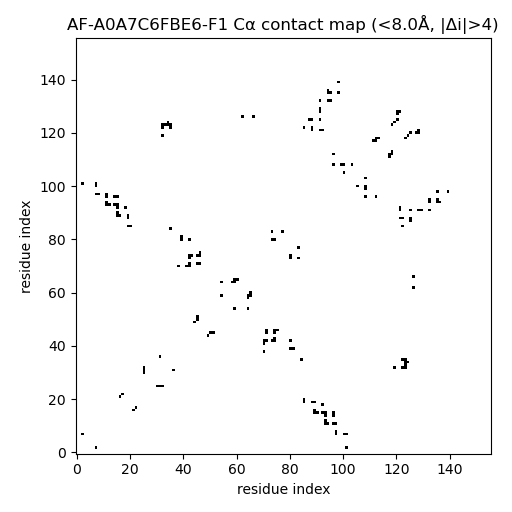U A 1 141 ? -9.399 -11.959 9.710 1.00 87.94 141 LEU A N 1
ATOM 1194 C CA . LEU A 1 141 ? -10.224 -13.119 9.348 1.00 87.94 141 LEU A CA 1
ATOM 1195 C C . LEU A 1 141 ? -10.331 -14.142 10.490 1.00 87.94 141 LEU A C 1
ATOM 1197 O O . LEU A 1 141 ? -11.431 -14.587 10.816 1.00 87.94 141 LEU A O 1
ATOM 1201 N N . SER A 1 142 ? -9.209 -14.482 11.131 1.00 87.06 142 SER A N 1
ATOM 1202 C CA . SER A 1 142 ? -9.190 -15.447 12.241 1.00 87.06 142 SER A CA 1
ATOM 1203 C C . SER A 1 142 ? -9.992 -14.976 13.464 1.00 87.06 142 SER A C 1
ATOM 1205 O O . SER A 1 142 ? -10.671 -15.771 14.117 1.00 87.06 142 SER A O 1
ATOM 1207 N N . GLU A 1 143 ? -9.964 -13.674 13.762 1.00 84.38 143 GLU A N 1
ATOM 1208 C CA . GLU A 1 143 ? -10.693 -13.091 14.890 1.00 84.38 143 GLU A CA 1
ATOM 1209 C C . GLU A 1 143 ? -12.214 -13.112 14.654 1.00 84.38 143 GLU A C 1
ATOM 1211 O O . GLU A 1 143 ? -12.995 -13.353 15.583 1.00 84.38 143 GLU A O 1
ATOM 1216 N N . ASP A 1 144 ? -12.646 -12.879 13.413 1.00 80.00 144 ASP A N 1
ATOM 1217 C CA . ASP A 1 144 ? -14.058 -12.929 13.030 1.00 80.00 144 ASP A CA 1
ATOM 1218 C C . ASP A 1 144 ? -14.613 -14.364 13.087 1.00 80.00 144 ASP A C 1
ATOM 1220 O O . ASP A 1 144 ? -15.719 -14.575 13.600 1.00 80.00 144 ASP A O 1
ATOM 1224 N N . GLU A 1 145 ? -13.829 -15.366 12.673 1.00 79.88 145 GLU A N 1
ATOM 1225 C CA . GLU A 1 145 ? -14.184 -16.784 12.832 1.00 79.88 145 GLU A CA 1
ATOM 1226 C C . GLU A 1 145 ? -14.353 -17.178 14.307 1.00 79.88 145 GLU A C 1
ATOM 1228 O O . GLU A 1 145 ? -15.328 -17.845 14.676 1.00 79.88 145 GLU A O 1
ATOM 1233 N N . GLU A 1 146 ? -13.446 -16.736 15.183 1.00 80.19 146 GLU A N 1
ATOM 1234 C CA . GLU A 1 146 ? -13.533 -17.046 16.610 1.00 80.19 146 GLU A CA 1
ATOM 1235 C C . GLU A 1 146 ? -14.778 -16.416 17.260 1.00 80.19 146 GLU A C 1
ATOM 1237 O O . GLU A 1 146 ? -15.464 -17.063 18.063 1.00 80.19 146 GLU A O 1
ATOM 1242 N N . LYS A 1 147 ? -15.128 -15.179 16.883 1.00 78.31 147 LYS A N 1
ATOM 1243 C CA . LYS A 1 147 ? -16.353 -14.511 17.360 1.00 78.31 147 LYS A CA 1
ATOM 1244 C C . LYS A 1 147 ? -17.616 -15.264 16.943 1.00 78.31 147 LYS A C 1
ATOM 1246 O O . LYS A 1 147 ? -18.500 -15.453 17.782 1.00 78.31 147 LYS A O 1
ATOM 1251 N N . LEU A 1 148 ? -17.690 -15.725 15.692 1.00 78.19 148 LEU A N 1
ATOM 1252 C CA . LEU A 1 148 ? -18.814 -16.523 15.178 1.00 78.19 148 LEU A CA 1
ATOM 1253 C C . LEU A 1 148 ? -18.930 -17.886 15.879 1.00 78.19 148 LEU A C 1
ATOM 1255 O O . LEU A 1 148 ? -20.028 -18.371 16.174 1.00 78.19 148 LEU A O 1
ATOM 1259 N N . ARG A 1 149 ? -17.796 -18.511 16.204 1.00 78.88 149 ARG A N 1
ATOM 1260 C CA . ARG A 1 149 ? -17.785 -19.775 16.948 1.00 78.88 149 ARG A CA 1
ATOM 1261 C C . ARG A 1 149 ? -18.255 -19.600 18.395 1.00 78.88 149 ARG A C 1
ATOM 1263 O O . ARG A 1 149 ? -18.979 -20.442 18.915 1.00 78.88 149 ARG A O 1
ATOM 1270 N N . ARG A 1 150 ? -17.884 -18.502 19.057 1.00 77.75 150 ARG A N 1
ATOM 1271 C CA . ARG A 1 150 ? -18.345 -18.218 20.428 1.00 77.75 150 ARG A CA 1
ATOM 1272 C C . ARG A 1 150 ? -19.842 -17.906 20.488 1.00 77.75 150 ARG A C 1
ATOM 1274 O O . ARG A 1 150 ? -20.503 -18.339 21.428 1.00 77.75 150 ARG A O 1
ATOM 1281 N N . SER A 1 151 ? -20.387 -17.192 19.501 1.00 76.12 151 SER A N 1
ATOM 1282 C CA . SER A 1 151 ? -21.823 -16.879 19.465 1.00 76.12 151 SER A CA 1
ATOM 1283 C C . SER A 1 151 ? -22.698 -18.107 19.196 1.00 76.12 151 SER A C 1
ATOM 1285 O O . SER A 1 151 ? -23.783 -18.203 19.760 1.00 76.12 151 SER A O 1
ATOM 1287 N N . SER A 1 152 ? -22.222 -19.070 18.401 1.00 74.56 152 SER A N 1
ATOM 1288 C CA . SER A 1 152 ? -22.943 -20.325 18.134 1.00 74.56 152 SER A CA 1
ATOM 1289 C C . SER A 1 152 ? -22.978 -21.280 19.333 1.00 74.56 152 SER A C 1
ATOM 1291 O O . SER A 1 152 ? -23.981 -21.958 19.525 1.00 74.56 152 SER A O 1
ATOM 1293 N N . ILE A 1 153 ? -21.941 -21.296 20.179 1.00 74.81 153 ILE A N 1
ATOM 1294 C CA . ILE A 1 153 ? -21.930 -22.092 21.422 1.00 74.81 153 ILE A CA 1
ATOM 1295 C C . ILE A 1 153 ? -22.905 -21.527 22.467 1.00 74.81 153 ILE A C 1
ATOM 1297 O O . ILE A 1 153 ? -23.505 -22.292 23.206 1.00 74.81 153 ILE A O 1
ATOM 1301 N N . LEU A 1 154 ? -23.094 -20.205 22.523 1.00 67.62 154 LEU A N 1
ATOM 1302 C CA . LEU A 1 154 ? -24.019 -19.556 23.467 1.00 67.62 154 LEU A CA 1
ATOM 1303 C C . LEU A 1 154 ? -25.507 -19.735 23.114 1.00 67.62 154 LEU A C 1
ATOM 1305 O O . LEU A 1 154 ? -26.365 -19.356 23.908 1.00 67.62 154 LEU A O 1
ATOM 1309 N N . LEU A 1 155 ? -25.814 -20.257 21.924 1.00 61.94 155 LEU A N 1
ATOM 1310 C CA . LEU A 1 155 ? -27.179 -20.518 21.452 1.00 61.94 155 LEU A CA 1
ATOM 1311 C C . LEU A 1 155 ? -27.625 -21.980 21.657 1.00 61.94 155 LEU A C 1
ATOM 1313 O O . LEU A 1 155 ? -28.755 -22.311 21.297 1.00 61.94 155 LEU A O 1
ATOM 1317 N N . LEU A 1 156 ? -26.755 -22.829 22.218 1.00 56.31 156 LEU A N 1
ATOM 1318 C CA . LEU A 1 156 ? -27.016 -24.222 22.607 1.00 56.31 156 LEU A CA 1
ATOM 1319 C C . LEU A 1 156 ? -27.111 -24.340 24.131 1.00 56.31 156 LEU A C 1
ATOM 1321 O O . LEU A 1 156 ? -27.978 -25.118 24.587 1.00 56.31 156 LEU A O 1
#

Sequence (156 aa):
MVKNIYLNYLISFIFALIFVYVIPWVGLFGEEFHDIHNYLDRIVYLNDRGTEREYAGLLWFLSEPLWKEILIFIGYAFEDYREVIYALSFGITFVYVSFLIKRVHLLIAIIFLFNPMMVHLFMEQIRIAIAFCLVLIAYDLSEDEEKLRRSSILLL

Solvent-accessible surface area (backbone atoms only — not comparable to full-atom values): 8706 Å² total; per-residue (Å²): 128,94,66,60,64,68,58,46,49,52,51,16,48,54,48,20,49,42,58,64,75,65,48,62,56,45,76,74,70,74,48,75,54,63,52,47,53,53,48,54,54,48,24,53,40,46,63,74,68,48,83,72,91,84,66,65,73,78,54,39,78,38,74,62,52,50,47,50,53,51,38,50,49,45,45,74,74,44,91,58,61,66,61,52,52,50,50,50,30,27,53,44,40,23,51,52,42,39,56,37,56,75,76,41,60,62,70,60,40,51,59,52,57,70,31,68,69,45,47,45,36,39,63,36,38,43,72,61,38,50,57,48,47,53,51,53,51,53,49,57,52,51,54,52,53,51,52,56,53,56,57,58,61,75,74,111

Mean predicted aligned error: 6.58 Å